Protein AF-A0A8B6XPC2-F1 (afdb_monomer)

Sequence (95 aa):
MVELEKKTKLKKSKKNLEDLGNVVRRRPRTRSMSEVDDTIDDKPKLEEDPGDFSNFKISKKTVKKLIANGVNKLFPVQYTTYNAILDGSDVIVQA

Foldseek 3Di:
DDDDDDDDDDDDDDDDDDDDDDDDDDDDDPPPPPDPPPPVPPDPPPPPDLFACVVDPDDPVVCVVCVVVVNRGDDPQCSVCVVCVVVVHDDDGDD

Structure (mmCIF, N/CA/C/O backbone):
data_AF-A0A8B6XPC2-F1
#
_entry.id   AF-A0A8B6XPC2-F1
#
loop_
_atom_site.group_PDB
_atom_site.id
_atom_site.type_symbol
_atom_site.label_atom_id
_atom_site.label_alt_id
_atom_site.label_comp_id
_atom_site.label_asym_id
_atom_site.label_entity_id
_atom_site.label_seq_id
_atom_site.pdbx_PDB_ins_code
_atom_site.Cartn_x
_atom_site.Cartn_y
_atom_site.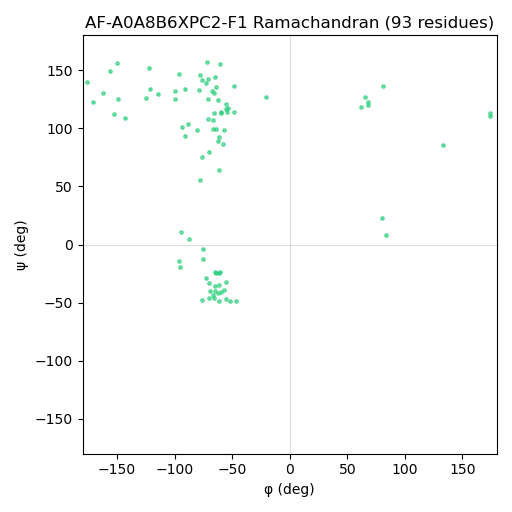Cartn_z
_atom_site.occupancy
_atom_site.B_iso_or_equiv
_atom_site.auth_seq_id
_atom_site.auth_comp_id
_atom_site.auth_asym_id
_atom_site.auth_atom_id
_atom_site.pdbx_PDB_model_num
ATOM 1 N N . MET A 1 1 ? -22.414 43.329 53.515 1.00 39.34 1 MET A N 1
ATOM 2 C CA . MET A 1 1 ? -21.726 44.635 53.462 1.00 39.34 1 MET A CA 1
ATOM 3 C C . MET A 1 1 ? -20.243 44.404 53.681 1.00 39.34 1 MET A C 1
ATOM 5 O O . MET A 1 1 ? -19.882 43.559 54.488 1.00 39.34 1 MET A O 1
ATOM 9 N N . VAL A 1 2 ? -19.447 45.077 52.858 1.00 46.28 2 VAL A N 1
ATOM 10 C CA . VAL A 1 2 ? -17.988 45.020 52.691 1.00 46.28 2 VAL A CA 1
ATOM 11 C C . VAL A 1 2 ? -17.353 46.136 53.522 1.00 46.28 2 VAL A C 1
ATOM 13 O O . VAL A 1 2 ? -17.971 47.188 53.589 1.00 46.28 2 VAL A O 1
ATOM 16 N N . GLU A 1 3 ? -16.151 45.925 54.076 1.00 40.19 3 GLU A N 1
ATOM 17 C CA . GLU A 1 3 ? -15.016 46.888 54.148 1.00 40.19 3 GLU A CA 1
ATOM 18 C C . GLU A 1 3 ? -13.895 46.266 55.011 1.00 40.19 3 GLU A C 1
ATOM 20 O O . GLU A 1 3 ? -14.148 45.900 56.152 1.00 40.19 3 GLU A O 1
ATOM 25 N N . LEU A 1 4 ? -12.714 45.849 54.534 1.00 43.62 4 LEU A N 1
ATOM 26 C CA . LEU A 1 4 ? -11.577 46.475 53.826 1.00 43.62 4 LEU A CA 1
ATOM 27 C C . LEU A 1 4 ? -10.738 47.506 54.625 1.00 43.62 4 LEU A C 1
ATOM 29 O O . LEU A 1 4 ? -11.189 48.592 54.965 1.00 43.62 4 LEU A O 1
ATOM 33 N N . GLU A 1 5 ? -9.448 47.142 54.741 1.00 46.28 5 GLU A N 1
ATOM 34 C CA . GLU A 1 5 ? -8.223 47.954 54.925 1.00 46.28 5 GLU A CA 1
ATOM 35 C C . GLU A 1 5 ? -7.874 48.460 56.341 1.00 46.28 5 GLU A C 1
ATOM 37 O O . GLU A 1 5 ? -8.704 48.974 57.078 1.00 46.28 5 GLU A O 1
ATOM 42 N N . LYS A 1 6 ? -6.604 48.389 56.783 1.00 47.62 6 LYS A N 1
ATOM 43 C CA . LYS A 1 6 ? -5.467 49.233 56.329 1.00 47.62 6 LYS A CA 1
ATOM 44 C C . LYS A 1 6 ? -4.102 48.598 56.709 1.00 47.62 6 LYS A C 1
ATOM 46 O O . LYS A 1 6 ? -3.971 48.077 57.805 1.00 47.62 6 LYS A O 1
ATOM 51 N N . LYS A 1 7 ? -3.151 48.477 55.758 1.00 45.94 7 LYS A N 1
ATOM 52 C CA . LYS A 1 7 ? -1.908 49.290 55.522 1.00 45.94 7 LYS A CA 1
ATOM 53 C C . LYS A 1 7 ? -0.862 49.164 56.654 1.00 45.94 7 LYS A C 1
ATOM 55 O O . LYS A 1 7 ? -1.211 49.361 57.802 1.00 45.94 7 LYS A O 1
ATOM 60 N N . THR A 1 8 ? 0.412 48.831 56.397 1.00 45.53 8 THR A N 1
ATOM 61 C CA . THR A 1 8 ? 1.506 49.749 55.971 1.00 45.53 8 THR A CA 1
ATOM 62 C C . THR A 1 8 ? 2.766 48.932 55.566 1.00 45.53 8 THR A C 1
ATOM 64 O O . THR A 1 8 ? 3.139 47.984 56.238 1.00 45.53 8 THR A O 1
ATOM 67 N N . LYS A 1 9 ? 3.308 49.049 54.343 1.00 45.09 9 LYS A N 1
ATOM 68 C CA . LYS A 1 9 ? 4.404 49.921 53.840 1.00 45.09 9 LYS A CA 1
ATOM 69 C C . LYS A 1 9 ? 5.820 49.755 54.456 1.00 45.09 9 LYS A C 1
ATOM 71 O O . LYS A 1 9 ? 6.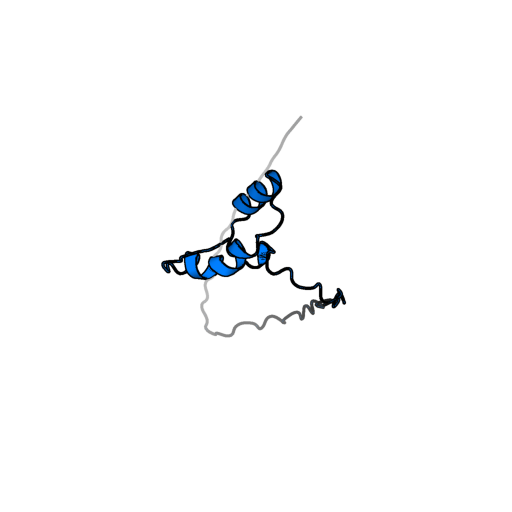069 50.188 55.569 1.00 45.09 9 LYS A O 1
ATOM 76 N N . LEU A 1 10 ? 6.749 49.374 53.558 1.00 40.75 10 LEU A N 1
ATOM 77 C CA . LEU A 1 10 ? 8.143 49.845 53.385 1.00 40.75 10 LEU A CA 1
ATOM 78 C C . LEU A 1 10 ? 9.199 49.514 54.466 1.00 40.75 10 LEU A C 1
ATOM 80 O O . LEU A 1 10 ? 9.161 50.071 55.556 1.00 40.75 10 LEU A O 1
ATOM 84 N N . LYS A 1 11 ? 10.290 48.835 54.067 1.00 46.53 11 LYS A N 1
ATOM 85 C CA . LYS A 1 11 ? 11.628 49.462 53.936 1.00 46.53 11 LYS A CA 1
ATOM 86 C C . LYS A 1 11 ? 12.691 48.506 53.373 1.00 46.53 11 LYS A C 1
ATOM 88 O O . LYS A 1 11 ? 12.762 47.329 53.688 1.00 46.53 11 LYS A O 1
ATOM 93 N N . LYS A 1 12 ? 13.509 49.100 52.510 1.00 43.34 12 LYS A N 1
ATOM 94 C CA . LYS A 1 12 ? 14.653 48.583 51.758 1.00 43.34 12 LYS A CA 1
ATOM 95 C C . LYS A 1 12 ? 15.911 48.805 52.601 1.00 43.34 12 LYS A C 1
ATOM 97 O O . LYS A 1 12 ? 16.110 49.930 53.052 1.00 43.34 12 LYS A O 1
ATOM 102 N N . SER A 1 13 ? 16.795 47.821 52.747 1.00 43.34 13 SER A N 1
ATOM 103 C CA . SER A 1 13 ? 18.194 48.099 53.094 1.00 43.34 13 SER A CA 1
ATOM 104 C C . SER A 1 13 ? 19.130 47.055 52.490 1.00 43.34 13 SER A C 1
ATOM 106 O O . SER A 1 13 ? 18.954 45.848 52.600 1.00 43.34 13 SER A O 1
ATOM 108 N N . LYS A 1 14 ? 20.097 47.595 51.754 1.00 47.06 14 LYS A N 1
ATOM 109 C CA . LYS A 1 14 ? 21.164 46.928 51.019 1.00 47.06 14 LYS A CA 1
ATOM 110 C C . LYS A 1 14 ? 22.238 46.465 52.004 1.00 47.06 14 LYS A C 1
ATOM 112 O O . LYS A 1 14 ? 22.607 47.265 52.860 1.00 47.06 14 LYS A O 1
ATOM 117 N N . LYS A 1 15 ? 22.827 45.287 51.795 1.00 43.75 15 LYS A N 1
ATOM 118 C CA . LYS A 1 15 ? 24.252 45.046 52.073 1.00 43.75 15 LYS A CA 1
ATOM 119 C C . LYS A 1 15 ? 24.811 44.119 50.995 1.00 43.75 15 LYS A C 1
ATOM 121 O O . LYS A 1 15 ? 24.457 42.949 50.944 1.00 43.75 15 LYS A O 1
ATOM 126 N N . ASN A 1 16 ? 25.638 44.692 50.125 1.00 37.62 16 ASN A N 1
ATOM 127 C CA . ASN A 1 16 ? 26.610 43.952 49.333 1.00 37.62 16 ASN A CA 1
ATOM 128 C C . ASN A 1 16 ? 27.733 43.501 50.271 1.00 37.62 16 ASN A C 1
ATOM 130 O O . ASN A 1 16 ? 28.182 44.304 51.091 1.00 37.62 16 ASN A O 1
ATOM 134 N N . LEU A 1 17 ? 28.210 42.274 50.101 1.00 40.50 17 LEU A N 1
ATOM 135 C CA . LEU A 1 17 ? 29.618 41.943 50.279 1.00 40.50 17 LEU A CA 1
ATOM 136 C C . LEU A 1 17 ? 29.907 40.735 49.383 1.00 40.50 17 LEU A C 1
ATOM 138 O O . LEU A 1 17 ? 29.325 39.667 49.560 1.00 40.50 17 LEU A O 1
ATOM 142 N N . GLU A 1 18 ? 30.713 40.972 48.357 1.00 39.97 18 GLU A N 1
ATOM 143 C CA . GLU A 1 18 ? 31.306 39.949 47.507 1.00 39.97 18 GLU A CA 1
ATOM 144 C C . GLU A 1 18 ? 32.307 39.153 48.350 1.00 39.97 18 GLU A C 1
ATOM 146 O O . GLU A 1 18 ? 33.128 39.766 49.026 1.00 39.97 18 GLU A O 1
ATOM 151 N N . ASP A 1 19 ? 32.260 37.821 48.308 1.00 37.72 19 ASP A N 1
ATOM 152 C CA . ASP A 1 19 ? 33.485 37.028 48.386 1.00 37.72 19 ASP A CA 1
ATOM 153 C C . ASP A 1 19 ? 33.289 35.648 47.743 1.00 37.72 19 ASP A C 1
ATOM 155 O O . ASP A 1 19 ? 32.195 35.086 47.672 1.00 37.72 19 ASP A O 1
ATOM 159 N N . LEU A 1 20 ? 34.396 35.179 47.204 1.00 40.62 20 LEU A N 1
ATOM 160 C CA . LEU A 1 20 ? 34.657 34.139 46.233 1.00 40.62 20 LEU A CA 1
ATOM 161 C C . LEU A 1 20 ? 34.194 32.738 46.664 1.00 40.62 20 LEU A C 1
ATOM 163 O O . LEU A 1 20 ? 34.213 32.388 47.840 1.00 40.62 20 LEU A O 1
ATOM 167 N N . GLY A 1 21 ? 33.926 31.868 45.684 1.00 36.59 21 GLY A N 1
ATOM 168 C CA . GLY A 1 21 ? 34.131 30.431 45.899 1.00 36.59 21 GLY A CA 1
ATOM 169 C C . GLY A 1 21 ? 32.995 29.521 45.464 1.00 36.59 21 GLY A C 1
ATOM 170 O O . GLY A 1 21 ? 32.155 29.089 46.244 1.00 36.59 21 GLY A O 1
ATOM 171 N N . ASN A 1 22 ? 33.046 29.185 44.184 1.00 45.22 22 ASN A N 1
ATOM 172 C CA . ASN A 1 22 ? 32.597 27.944 43.569 1.00 45.22 22 ASN A CA 1
ATOM 173 C C . ASN A 1 22 ? 32.466 26.738 44.540 1.00 45.22 22 ASN A C 1
ATOM 175 O O . ASN A 1 22 ? 33.434 26.386 45.204 1.00 45.22 22 ASN A O 1
ATOM 179 N N . VAL A 1 23 ? 31.301 26.074 44.563 1.00 46.47 23 VAL A N 1
ATOM 180 C CA . VAL A 1 23 ? 31.109 24.607 44.447 1.00 46.47 23 VAL A CA 1
ATOM 181 C C . VAL A 1 23 ? 29.627 24.287 44.688 1.00 46.47 23 VAL A C 1
ATOM 183 O O . VAL A 1 23 ? 29.056 24.464 45.764 1.00 46.47 23 VAL A O 1
ATOM 186 N N . VAL A 1 24 ? 28.996 23.817 43.616 1.00 46.81 24 VAL A N 1
ATOM 187 C CA . VAL A 1 24 ? 27.596 23.404 43.517 1.00 46.81 24 VAL A CA 1
ATOM 188 C C . VAL A 1 24 ? 27.256 22.370 44.595 1.00 46.81 24 VAL A C 1
ATOM 190 O O . VAL A 1 24 ? 27.792 21.261 44.625 1.00 46.81 24 VAL A O 1
ATOM 193 N N . ARG A 1 25 ? 26.321 22.735 45.478 1.00 48.31 25 ARG A N 1
ATOM 194 C CA . ARG A 1 25 ? 25.740 21.858 46.502 1.00 48.31 25 ARG A CA 1
ATOM 195 C C . ARG A 1 25 ? 25.061 20.660 45.828 1.00 48.31 25 ARG A C 1
ATOM 197 O O . ARG A 1 25 ? 24.058 20.813 45.131 1.00 48.31 25 ARG A O 1
ATOM 204 N N . ARG A 1 26 ? 25.620 19.465 46.045 1.00 47.31 26 ARG A N 1
ATOM 205 C CA . ARG A 1 26 ? 25.074 18.171 45.609 1.00 47.31 26 ARG A CA 1
ATOM 206 C C . ARG A 1 26 ? 23.648 17.999 46.144 1.00 47.31 26 ARG A C 1
ATOM 208 O O . ARG A 1 26 ? 23.449 17.926 47.353 1.00 47.31 26 ARG A O 1
ATOM 215 N N . ARG A 1 27 ? 22.659 17.917 45.249 1.00 56.53 27 ARG A N 1
ATOM 216 C CA . ARG A 1 27 ? 21.305 17.455 45.593 1.00 56.53 27 ARG A CA 1
ATOM 217 C C . ARG A 1 27 ? 21.312 15.920 45.679 1.00 56.53 27 ARG A C 1
ATOM 219 O O . ARG A 1 27 ? 21.850 15.294 44.762 1.00 56.53 27 ARG A O 1
ATOM 226 N N . PRO A 1 28 ? 20.732 15.295 46.719 1.00 53.41 28 PRO A N 1
ATOM 227 C CA . PRO A 1 28 ? 20.545 13.848 46.746 1.00 53.41 28 PRO A CA 1
ATOM 228 C C . PRO A 1 28 ? 19.628 13.429 45.591 1.00 53.41 28 PRO A C 1
ATOM 230 O O . PRO A 1 28 ? 18.520 13.946 45.457 1.00 53.41 28 PRO A O 1
ATOM 233 N N . ARG A 1 29 ? 20.094 12.511 44.735 1.00 58.00 29 ARG A N 1
ATOM 234 C CA . ARG A 1 29 ? 19.262 11.874 43.707 1.00 58.00 29 ARG A CA 1
ATOM 235 C C . ARG A 1 29 ? 18.295 10.928 44.414 1.00 58.00 29 ARG A C 1
ATOM 237 O O . ARG A 1 29 ? 18.711 9.884 44.908 1.00 58.00 29 ARG A O 1
ATOM 244 N N . THR A 1 30 ? 17.017 11.284 44.463 1.00 52.34 30 THR A N 1
ATOM 245 C CA . THR A 1 30 ? 15.953 10.342 44.810 1.00 52.34 30 THR A CA 1
ATOM 246 C C . THR A 1 30 ? 15.881 9.284 43.710 1.00 52.34 30 THR A C 1
ATOM 248 O O . THR A 1 30 ? 15.561 9.594 42.563 1.00 52.34 30 THR A O 1
ATOM 251 N N . ARG A 1 31 ? 16.232 8.040 44.051 1.00 58.03 31 ARG A N 1
ATOM 252 C CA . ARG A 1 31 ? 15.918 6.850 43.256 1.00 58.03 31 ARG A CA 1
ATOM 253 C C . ARG A 1 31 ? 14.394 6.699 43.225 1.00 58.03 31 ARG A C 1
ATOM 255 O O . ARG A 1 31 ? 13.824 6.204 44.188 1.00 58.03 31 ARG A O 1
ATOM 262 N N . SER A 1 32 ? 13.741 7.135 42.152 1.00 49.53 32 SER A N 1
ATOM 263 C CA . SER A 1 32 ? 12.407 6.641 41.810 1.00 49.53 32 SER A CA 1
ATOM 264 C C . SER A 1 32 ? 12.598 5.436 40.896 1.00 49.53 32 SER A C 1
ATOM 266 O O . SER A 1 32 ? 12.813 5.578 39.693 1.00 49.53 32 SER A O 1
ATOM 268 N N . MET A 1 33 ? 12.616 4.260 41.514 1.00 46.88 33 MET A N 1
ATOM 269 C CA . MET A 1 33 ? 12.448 2.980 40.842 1.00 46.88 33 MET A CA 1
ATOM 270 C C . MET A 1 33 ? 11.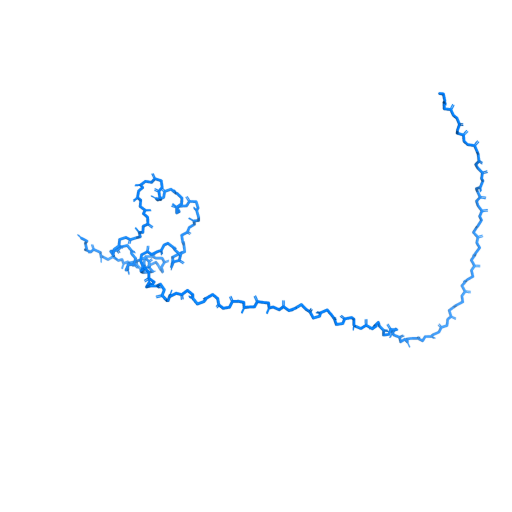005 2.975 40.317 1.00 46.88 33 MET A C 1
ATOM 272 O O . MET A 1 33 ? 10.075 2.827 41.102 1.00 46.88 33 MET A O 1
ATOM 276 N N . SER A 1 34 ? 10.797 3.266 39.035 1.00 49.00 34 SER A N 1
ATOM 277 C CA . SER A 1 34 ? 9.530 2.942 38.381 1.00 49.00 34 SER A CA 1
ATOM 278 C C . SER A 1 34 ? 9.683 1.530 37.843 1.00 49.00 34 SER A C 1
ATOM 280 O O . SER A 1 34 ? 10.415 1.311 36.877 1.00 49.00 34 SER A O 1
ATOM 282 N N . GLU A 1 35 ? 9.071 0.588 38.547 1.00 51.97 35 GLU A N 1
ATOM 283 C CA . GLU A 1 35 ? 8.888 -0.787 38.106 1.00 51.97 35 GLU A CA 1
ATOM 284 C C . GLU A 1 35 ? 8.186 -0.754 36.745 1.00 51.97 35 GLU A C 1
ATOM 286 O O . GLU A 1 35 ? 7.072 -0.245 36.615 1.00 51.97 35 GLU A O 1
ATOM 291 N N . VAL A 1 36 ? 8.894 -1.204 35.710 1.00 52.56 36 VAL A N 1
ATOM 292 C CA . VAL A 1 36 ? 8.290 -1.510 34.418 1.00 52.56 36 VAL A CA 1
ATOM 293 C C . VAL A 1 36 ? 7.673 -2.887 34.602 1.00 52.56 36 VAL A C 1
ATOM 295 O O . VAL A 1 36 ? 8.381 -3.891 34.614 1.00 52.56 36 VAL A O 1
ATOM 298 N N . ASP A 1 37 ? 6.367 -2.911 34.853 1.00 46.84 37 ASP A N 1
ATOM 299 C CA . ASP A 1 37 ? 5.556 -4.117 34.721 1.00 46.84 37 ASP A CA 1
ATOM 300 C C . ASP A 1 37 ? 5.442 -4.428 33.223 1.00 46.84 37 ASP A C 1
ATOM 302 O O . ASP A 1 37 ? 4.476 -4.058 32.562 1.00 46.84 37 ASP A O 1
ATOM 306 N N . ASP A 1 38 ? 6.486 -5.040 32.661 1.00 47.56 38 ASP A N 1
ATOM 307 C CA . ASP A 1 38 ? 6.383 -5.748 31.387 1.00 47.56 38 ASP A CA 1
ATOM 308 C C . ASP A 1 38 ? 5.682 -7.077 31.680 1.00 47.56 38 ASP A C 1
ATOM 310 O O . ASP A 1 38 ? 6.292 -8.148 31.745 1.00 47.56 38 ASP A O 1
ATOM 314 N N . THR A 1 39 ? 4.370 -7.000 31.898 1.00 51.62 39 THR A N 1
ATOM 315 C CA . THR A 1 39 ? 3.482 -8.137 31.704 1.00 51.62 39 THR A CA 1
ATOM 316 C C . THR A 1 39 ? 3.595 -8.516 30.229 1.00 51.62 39 THR A C 1
ATOM 318 O O . THR A 1 39 ? 2.957 -7.935 29.353 1.00 51.62 39 THR A O 1
ATOM 321 N N . ILE A 1 40 ? 4.503 -9.455 29.945 1.00 56.31 40 ILE A N 1
ATOM 322 C CA . ILE A 1 40 ? 4.604 -10.157 28.668 1.00 56.31 40 ILE A CA 1
ATOM 323 C C . ILE A 1 40 ? 3.282 -10.904 28.516 1.00 56.31 40 ILE A C 1
ATOM 325 O O . ILE A 1 40 ? 3.097 -12.012 29.010 1.00 56.31 40 ILE A O 1
ATOM 329 N N . ASP A 1 41 ? 2.323 -10.213 27.911 1.00 49.34 41 ASP A N 1
ATOM 330 C CA . ASP A 1 41 ? 1.101 -10.771 27.368 1.00 49.34 41 ASP A CA 1
ATOM 331 C C . ASP A 1 41 ? 1.564 -11.832 26.360 1.00 49.34 41 ASP A C 1
ATOM 333 O O . ASP A 1 41 ? 1.976 -11.505 25.242 1.00 49.34 41 ASP A O 1
ATOM 337 N N . ASP A 1 42 ? 1.563 -13.099 26.783 1.00 53.84 42 ASP A N 1
ATOM 338 C CA . ASP A 1 42 ? 1.632 -14.285 25.928 1.00 53.84 42 ASP A CA 1
ATOM 339 C C . ASP A 1 42 ? 0.392 -14.293 25.017 1.00 53.84 42 ASP A C 1
ATOM 341 O O . ASP A 1 42 ? -0.487 -15.155 25.093 1.00 53.84 42 ASP A O 1
ATOM 345 N N . LYS A 1 43 ? 0.280 -13.294 24.137 1.00 57.53 43 LYS A N 1
ATOM 346 C CA . LYS A 1 43 ? -0.619 -13.388 23.002 1.00 57.53 43 LYS A CA 1
ATOM 347 C C . LYS A 1 43 ? -0.050 -14.492 22.127 1.00 57.53 43 LYS A C 1
ATOM 349 O O . LYS A 1 43 ? 1.144 -14.447 21.808 1.00 57.53 43 LYS A O 1
ATOM 354 N N . PRO A 1 44 ? -0.873 -15.468 21.707 1.00 52.22 44 PRO A N 1
ATOM 355 C CA . PRO A 1 44 ? -0.460 -16.370 20.647 1.00 52.22 44 PRO A CA 1
ATOM 356 C C . PRO A 1 44 ? 0.080 -15.497 19.520 1.00 52.22 44 PRO A C 1
ATOM 358 O O . PRO A 1 44 ? -0.491 -14.439 19.249 1.00 52.22 44 PRO A O 1
ATOM 361 N N . LYS A 1 45 ? 1.214 -15.895 18.940 1.00 55.56 45 LYS A N 1
ATOM 362 C CA . LYS A 1 45 ? 1.831 -15.231 17.793 1.00 55.56 45 LYS A CA 1
ATOM 363 C C . LYS A 1 45 ? 0.791 -15.236 16.673 1.00 55.56 45 LYS A C 1
ATOM 365 O O . LYS A 1 45 ? 0.686 -16.209 15.936 1.00 55.56 45 LYS A O 1
ATOM 370 N N . LEU A 1 46 ? -0.068 -14.218 16.680 1.00 62.03 46 LEU A N 1
ATOM 371 C CA . LEU A 1 46 ? -1.149 -14.022 15.733 1.00 62.03 46 LEU A CA 1
ATOM 372 C C . LEU A 1 46 ? -0.457 -14.035 14.384 1.00 62.03 46 LEU A C 1
ATOM 374 O O . LEU A 1 46 ? 0.495 -13.281 14.188 1.00 62.03 46 LEU A O 1
ATOM 378 N N . GLU A 1 47 ? -0.855 -14.969 13.526 1.00 70.56 47 GLU A N 1
ATOM 379 C CA . GLU A 1 47 ? -0.375 -15.012 12.155 1.00 70.56 47 GLU A CA 1
ATOM 380 C C . GLU A 1 47 ? -0.507 -13.594 11.593 1.00 70.56 47 GLU A C 1
ATOM 382 O O . GLU A 1 47 ? -1.605 -13.037 11.558 1.00 70.56 47 GLU A O 1
ATOM 387 N N . GLU A 1 48 ? 0.627 -12.960 11.291 1.00 80.19 48 GLU A N 1
ATOM 388 C CA . GLU A 1 48 ? 0.627 -11.582 10.818 1.00 80.19 48 GLU A CA 1
ATOM 389 C C . GLU A 1 48 ? -0.049 -11.573 9.449 1.00 80.19 48 GLU A C 1
ATOM 391 O O . GLU A 1 48 ? 0.508 -12.054 8.461 1.00 80.19 48 GLU A O 1
ATOM 396 N N . ASP A 1 49 ? -1.277 -11.057 9.399 1.00 89.50 49 ASP A N 1
ATOM 397 C CA . ASP A 1 49 ? -2.013 -10.887 8.156 1.00 89.50 49 ASP A CA 1
ATOM 398 C C . ASP A 1 49 ? -1.193 -9.966 7.230 1.00 89.50 49 ASP A C 1
ATOM 400 O O . ASP A 1 49 ? -1.037 -8.775 7.525 1.00 89.50 49 ASP A O 1
ATOM 404 N N . PRO A 1 50 ? -0.683 -10.448 6.079 1.00 91.69 50 PRO A N 1
ATOM 405 C CA . PRO A 1 50 ? 0.197 -9.649 5.223 1.00 91.69 50 PRO A CA 1
ATOM 406 C C . PRO A 1 50 ? -0.520 -8.424 4.642 1.00 91.69 50 PRO A C 1
ATOM 408 O O . PRO A 1 50 ? 0.113 -7.420 4.325 1.00 91.69 50 PRO A O 1
ATOM 411 N N . GLY A 1 51 ? -1.851 -8.488 4.538 1.00 93.56 51 GLY A N 1
ATOM 412 C CA . GLY A 1 51 ? -2.703 -7.395 4.082 1.00 93.56 51 GLY A CA 1
ATOM 413 C C . GLY A 1 51 ? -3.164 -6.426 5.176 1.00 93.56 51 GLY A C 1
ATOM 414 O O . GLY A 1 51 ? -3.987 -5.561 4.868 1.00 93.56 51 GLY A O 1
ATOM 415 N N . ASP A 1 52 ? -2.706 -6.551 6.428 1.00 95.62 52 ASP A N 1
ATOM 416 C CA . ASP A 1 52 ? -3.083 -5.612 7.490 1.00 95.62 52 ASP A CA 1
ATOM 417 C C . ASP A 1 52 ? -2.563 -4.201 7.182 1.00 95.62 52 ASP A C 1
ATOM 419 O O . ASP A 1 52 ? -1.415 -4.008 6.780 1.00 95.62 52 ASP A O 1
ATOM 423 N N . PHE A 1 53 ? -3.402 -3.184 7.385 1.00 95.44 53 PHE A N 1
ATOM 424 C CA . PHE A 1 53 ? -3.034 -1.792 7.121 1.00 95.44 53 PHE A CA 1
ATOM 425 C C . PHE A 1 53 ? -1.840 -1.303 7.950 1.00 95.44 53 PHE A C 1
ATOM 427 O O . PHE A 1 53 ? -1.165 -0.364 7.530 1.00 95.44 53 PHE A O 1
ATOM 434 N N . SER A 1 54 ? -1.574 -1.922 9.100 1.00 93.38 54 SER A N 1
ATOM 435 C CA . SER A 1 54 ? -0.460 -1.611 10.003 1.00 93.38 54 SER A CA 1
ATOM 436 C C . SER A 1 54 ? 0.903 -1.901 9.375 1.00 93.38 54 SER A C 1
ATOM 438 O O . SER A 1 54 ? 1.884 -1.253 9.735 1.00 93.38 54 SER A O 1
ATOM 440 N N . ASN A 1 55 ? 0.954 -2.800 8.388 1.00 93.94 55 ASN A N 1
ATOM 441 C CA . ASN A 1 55 ? 2.172 -3.128 7.645 1.00 93.94 55 ASN A CA 1
ATOM 442 C C . ASN A 1 55 ? 2.549 -2.037 6.627 1.00 93.94 55 ASN A C 1
ATOM 444 O O . ASN A 1 55 ? 3.655 -2.041 6.085 1.00 93.94 55 ASN A O 1
ATOM 448 N N . PHE A 1 56 ? 1.646 -1.088 6.354 1.00 94.88 56 PHE A N 1
ATOM 449 C CA . PHE A 1 56 ? 1.786 -0.112 5.277 1.00 94.88 56 PHE A CA 1
ATOM 450 C C . PHE A 1 56 ? 1.731 1.323 5.797 1.00 94.88 56 PHE A C 1
ATOM 452 O O . PHE A 1 56 ? 1.062 1.657 6.775 1.00 94.88 56 PHE A O 1
ATOM 459 N N . LYS A 1 57 ? 2.401 2.233 5.085 1.00 95.31 57 LYS A N 1
ATOM 460 C CA . LYS A 1 57 ? 2.419 3.673 5.400 1.00 95.31 57 LYS A CA 1
ATOM 461 C C . LYS A 1 57 ? 1.129 4.374 4.949 1.00 95.31 57 LYS A C 1
ATOM 463 O O . LYS A 1 57 ? 1.167 5.346 4.198 1.00 95.31 57 LYS A O 1
ATOM 468 N N . ILE A 1 58 ? -0.023 3.889 5.408 1.00 95.62 58 ILE A N 1
ATOM 469 C CA . ILE A 1 58 ? -1.344 4.421 5.062 1.00 95.62 58 ILE A CA 1
ATOM 470 C C . ILE A 1 58 ? -1.842 5.323 6.194 1.00 95.62 58 ILE A C 1
ATOM 472 O O . ILE A 1 58 ? -1.817 4.973 7.372 1.00 95.62 58 ILE A O 1
ATOM 476 N N . SER A 1 59 ? -2.334 6.517 5.850 1.00 96.69 59 SER A N 1
ATOM 477 C CA . SER A 1 59 ? -2.852 7.440 6.863 1.00 96.69 59 SER A CA 1
ATOM 478 C C . SER A 1 59 ? -4.097 6.874 7.562 1.00 96.69 59 SER A C 1
ATOM 480 O O . SER A 1 59 ? -4.984 6.307 6.919 1.00 96.69 59 SER A O 1
ATOM 482 N N . LYS A 1 60 ? -4.246 7.133 8.869 1.00 96.25 60 LYS A N 1
ATOM 483 C CA . LYS A 1 60 ? -5.437 6.723 9.643 1.00 96.25 60 LYS A CA 1
ATOM 484 C C . LYS A 1 60 ? -6.749 7.235 9.032 1.00 96.25 60 LYS A C 1
ATOM 486 O O . LYS A 1 60 ? -7.778 6.574 9.128 1.00 96.25 60 LYS A O 1
ATOM 491 N N . LYS A 1 61 ? -6.728 8.413 8.393 1.00 97.88 61 LYS A N 1
ATOM 492 C CA . LYS A 1 61 ? -7.891 8.975 7.687 1.00 97.88 61 LYS A CA 1
ATOM 493 C C . LYS A 1 61 ? -8.281 8.111 6.486 1.00 97.88 61 LYS A C 1
ATOM 495 O O . LYS A 1 61 ? -9.469 7.910 6.255 1.00 97.88 61 LYS A O 1
ATOM 500 N N . THR A 1 62 ? -7.299 7.604 5.744 1.00 97.50 62 THR A N 1
ATOM 501 C CA . THR A 1 62 ? -7.514 6.707 4.602 1.00 97.50 62 THR A CA 1
ATOM 502 C C . THR A 1 62 ? -8.006 5.340 5.066 1.00 97.50 62 THR A C 1
ATOM 504 O O . THR A 1 62 ? -9.019 4.879 4.554 1.00 97.50 62 THR A O 1
ATOM 507 N N . VAL A 1 63 ? -7.386 4.748 6.094 1.00 97.12 63 VAL A N 1
ATOM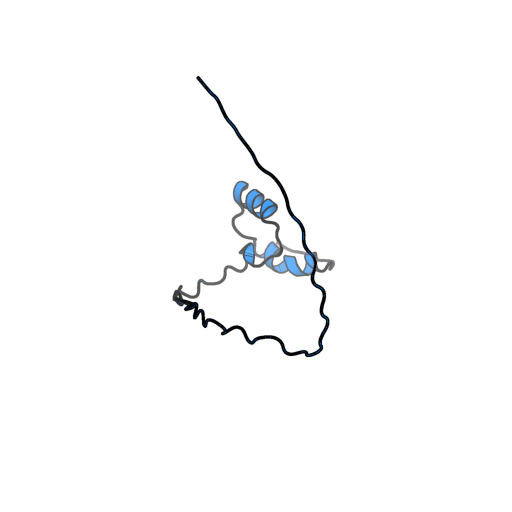 508 C CA . VAL A 1 63 ? -7.825 3.462 6.674 1.00 97.12 63 VAL A CA 1
ATOM 509 C C . VAL A 1 63 ? -9.292 3.518 7.110 1.00 97.12 63 VAL A C 1
ATOM 511 O O . VAL A 1 63 ? -10.083 2.662 6.729 1.00 97.12 63 VAL A O 1
ATOM 514 N N . LYS A 1 64 ? -9.704 4.582 7.815 1.00 97.56 64 LYS A N 1
ATOM 515 C CA . LYS A 1 64 ? -11.112 4.773 8.208 1.00 97.56 64 LYS A CA 1
ATOM 516 C C . LYS A 1 64 ? -12.069 4.793 7.014 1.00 97.56 64 LYS A C 1
ATOM 518 O O . LYS A 1 64 ? -13.162 4.247 7.105 1.00 97.56 64 LYS A O 1
ATOM 523 N N . LYS A 1 65 ? -11.671 5.421 5.903 1.00 98.12 65 LYS A N 1
ATOM 524 C CA . LYS A 1 65 ? -12.478 5.439 4.676 1.00 98.12 65 LYS A CA 1
ATOM 525 C C . LYS A 1 65 ? -12.542 4.062 4.019 1.00 98.12 65 LYS A C 1
ATOM 527 O O . LYS A 1 65 ? -13.604 3.697 3.539 1.00 98.12 65 LYS A O 1
ATOM 532 N N . LEU A 1 66 ? -11.440 3.315 3.989 1.00 97.06 66 LEU A N 1
ATOM 533 C CA . LEU A 1 66 ? -11.403 1.964 3.423 1.00 97.06 66 LEU A CA 1
ATOM 534 C C . LEU A 1 66 ? -12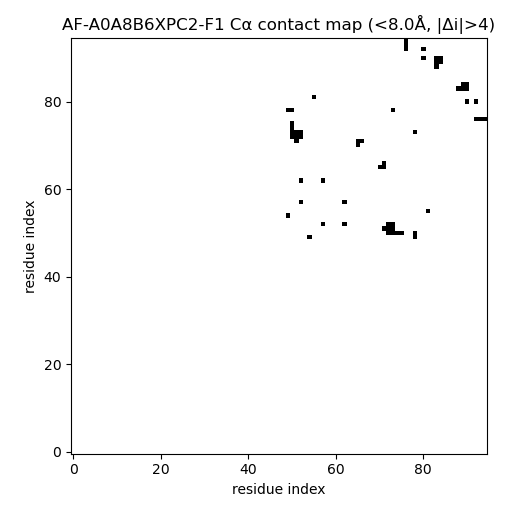.354 1.031 4.180 1.00 97.06 66 LEU A C 1
ATOM 536 O O . LEU A 1 66 ? -13.229 0.430 3.562 1.00 97.06 66 LEU A O 1
ATOM 540 N N . ILE A 1 67 ? -12.283 1.036 5.512 1.00 97.31 67 ILE A N 1
ATOM 541 C CA . ILE A 1 67 ? -13.162 0.235 6.375 1.00 97.31 67 ILE A CA 1
ATOM 542 C C . ILE A 1 67 ? -14.632 0.638 6.197 1.00 97.31 67 ILE A C 1
ATOM 544 O O . ILE A 1 67 ? -15.496 -0.224 6.077 1.00 97.31 67 ILE A O 1
ATOM 548 N N . ALA A 1 68 ? -14.931 1.940 6.102 1.00 97.88 68 ALA A N 1
ATOM 549 C CA . ALA A 1 68 ? -16.295 2.418 5.848 1.00 97.88 68 ALA A CA 1
ATOM 550 C C . ALA A 1 68 ? -16.868 1.946 4.495 1.00 97.88 68 ALA A C 1
ATOM 552 O O . ALA A 1 68 ? -18.082 1.855 4.353 1.00 97.88 68 ALA A O 1
ATOM 553 N N . ASN A 1 69 ? -16.006 1.627 3.523 1.00 97.12 69 ASN A N 1
ATOM 554 C CA . ASN A 1 69 ? -16.385 1.042 2.234 1.00 97.12 69 ASN A CA 1
ATOM 555 C C . ASN A 1 69 ? -16.290 -0.499 2.221 1.00 97.12 69 ASN A C 1
ATOM 557 O O . ASN A 1 69 ? -16.367 -1.105 1.156 1.00 97.12 69 ASN A O 1
ATOM 561 N N . GLY A 1 70 ? -16.103 -1.142 3.378 1.00 96.50 70 GLY A N 1
ATOM 562 C CA . GLY A 1 70 ? -16.028 -2.601 3.508 1.00 96.50 70 GLY A CA 1
ATOM 563 C C . GLY A 1 70 ? -14.652 -3.211 3.223 1.00 96.50 70 GLY A C 1
ATOM 564 O O . GLY A 1 70 ? -14.523 -4.433 3.180 1.00 96.50 70 GLY A O 1
ATOM 565 N N . VAL A 1 71 ? -13.610 -2.396 3.045 1.00 96.19 71 VAL A N 1
ATOM 566 C CA . VAL A 1 71 ? -12.237 -2.872 2.840 1.00 96.19 71 VAL A CA 1
ATOM 567 C C . VAL A 1 71 ? -11.520 -2.920 4.187 1.00 96.19 71 VAL A C 1
ATOM 569 O O . VAL A 1 71 ? -11.075 -1.895 4.703 1.00 96.19 71 VAL A O 1
ATOM 572 N N . ASN A 1 72 ? -11.407 -4.124 4.752 1.00 95.06 72 ASN A N 1
ATOM 573 C CA . ASN A 1 72 ? -10.793 -4.355 6.068 1.00 95.06 72 ASN A CA 1
ATOM 574 C C . ASN A 1 72 ? -9.313 -4.760 5.997 1.00 95.06 72 ASN A C 1
ATOM 576 O O . ASN A 1 72 ? -8.606 -4.644 6.991 1.00 95.06 72 ASN A O 1
ATOM 580 N N . LYS A 1 73 ? -8.858 -5.230 4.834 1.00 95.94 73 LYS A N 1
ATOM 581 C CA . LYS A 1 73 ? -7.474 -5.622 4.556 1.00 95.94 73 LYS A CA 1
ATOM 582 C C . LYS A 1 73 ? -7.154 -5.404 3.084 1.00 95.94 73 LYS A C 1
ATOM 584 O O . LYS A 1 73 ? -8.065 -5.382 2.254 1.00 95.94 73 LYS A O 1
ATOM 589 N N . LEU A 1 74 ? -5.876 -5.244 2.770 1.00 95.81 74 LEU A N 1
ATOM 590 C CA . LEU A 1 74 ? -5.407 -5.165 1.392 1.00 95.81 74 LEU A CA 1
ATOM 591 C C . LEU A 1 74 ? -5.514 -6.526 0.701 1.00 95.81 74 LEU A C 1
ATOM 593 O O . LEU A 1 74 ? -5.246 -7.573 1.294 1.00 95.81 74 LEU A O 1
ATOM 597 N N . PHE A 1 75 ? -5.881 -6.500 -0.577 1.00 95.31 75 PHE A N 1
ATOM 598 C CA . PHE A 1 75 ? -5.876 -7.690 -1.425 1.00 95.31 75 PHE A CA 1
ATOM 599 C C . PHE A 1 75 ? -4.437 -8.118 -1.767 1.00 95.31 75 PHE A C 1
ATOM 601 O O . PHE A 1 75 ? -3.548 -7.263 -1.771 1.00 95.31 75 PHE A O 1
ATOM 608 N N . PRO A 1 76 ? -4.200 -9.397 -2.127 1.00 95.56 76 PRO A N 1
ATOM 609 C CA . PRO A 1 76 ? -2.880 -9.906 -2.512 1.00 95.56 76 PRO A CA 1
ATOM 610 C C . PRO A 1 76 ? -2.136 -9.032 -3.500 1.00 95.56 76 PRO A C 1
ATOM 612 O O . PRO A 1 76 ? -0.995 -8.643 -3.264 1.00 95.56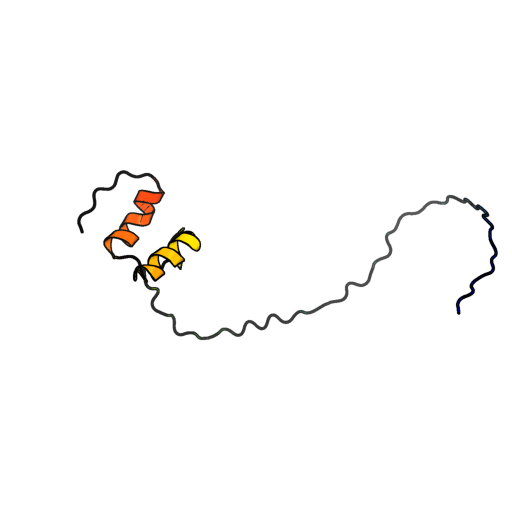 76 PRO A O 1
ATOM 615 N N . VAL A 1 77 ? -2.823 -8.633 -4.563 1.00 96.19 77 VAL A N 1
ATOM 616 C CA . VAL A 1 77 ? -2.238 -7.761 -5.572 1.00 96.19 77 VAL A CA 1
ATOM 617 C C . VAL A 1 77 ? -1.814 -6.403 -5.001 1.00 96.19 77 VAL A C 1
ATOM 619 O O . VAL A 1 77 ? -0.787 -5.870 -5.385 1.00 96.19 77 VAL A O 1
ATOM 622 N N . GLN A 1 78 ? -2.551 -5.855 -4.035 1.00 95.94 78 GLN A N 1
ATOM 623 C CA . GLN A 1 78 ? -2.270 -4.535 -3.475 1.00 95.94 78 GLN A CA 1
ATOM 624 C C . GLN A 1 78 ? -1.080 -4.564 -2.520 1.00 95.94 78 GLN A C 1
ATOM 626 O O . GLN A 1 78 ? -0.201 -3.711 -2.622 1.00 95.94 78 GLN A O 1
ATOM 631 N N . TYR A 1 79 ? -1.042 -5.525 -1.589 1.00 95.50 79 TYR A N 1
ATOM 632 C CA . TYR A 1 79 ? 0.049 -5.577 -0.616 1.00 95.50 79 TYR A CA 1
ATOM 633 C C . TYR A 1 79 ? 1.371 -6.032 -1.244 1.00 95.50 79 TYR A C 1
ATOM 635 O O . TYR A 1 79 ? 2.431 -5.602 -0.797 1.00 95.50 79 TYR A O 1
ATOM 643 N N . THR A 1 80 ? 1.326 -6.852 -2.300 1.00 95.31 80 THR A N 1
ATOM 644 C CA . THR A 1 80 ? 2.535 -7.273 -3.029 1.00 95.31 80 THR A CA 1
ATOM 645 C C . THR A 1 80 ? 3.155 -6.133 -3.833 1.00 95.31 80 THR A C 1
ATOM 647 O O . THR A 1 80 ? 4.377 -6.059 -3.934 1.00 95.31 80 THR A O 1
ATOM 650 N N . THR A 1 81 ? 2.348 -5.209 -4.360 1.00 97.00 81 THR A N 1
ATOM 651 C CA . THR A 1 81 ? 2.840 -4.108 -5.204 1.00 97.00 81 THR A CA 1
ATOM 652 C C . THR A 1 81 ? 3.063 -2.802 -4.446 1.00 97.00 81 THR A C 1
ATOM 654 O O . THR A 1 81 ? 3.701 -1.899 -4.982 1.00 97.00 81 THR A O 1
ATOM 657 N N . TYR A 1 82 ? 2.541 -2.669 -3.221 1.00 96.56 82 TYR A N 1
ATOM 658 C CA . TYR A 1 82 ? 2.529 -1.406 -2.475 1.00 96.56 82 TYR A CA 1
ATOM 659 C C . TYR A 1 82 ? 3.911 -0.748 -2.388 1.00 96.56 82 TYR A C 1
ATOM 661 O O . TYR A 1 82 ? 4.041 0.438 -2.684 1.00 96.56 82 TYR A O 1
ATOM 669 N N . ASN A 1 83 ? 4.936 -1.516 -2.010 1.00 95.94 83 ASN A N 1
ATOM 670 C CA . ASN A 1 83 ? 6.288 -0.986 -1.823 1.00 95.94 83 ASN A CA 1
ATOM 671 C C . ASN A 1 83 ? 6.892 -0.502 -3.146 1.00 95.94 83 ASN A C 1
ATOM 673 O O . ASN A 1 83 ? 7.368 0.623 -3.207 1.00 95.94 83 ASN A O 1
ATOM 677 N N . ALA A 1 84 ? 6.774 -1.289 -4.221 1.00 96.62 84 ALA A N 1
ATOM 678 C CA . ALA A 1 84 ? 7.284 -0.903 -5.538 1.00 96.62 84 ALA A CA 1
ATOM 679 C C . ALA A 1 84 ? 6.646 0.402 -6.049 1.00 96.62 84 ALA A C 1
ATOM 681 O O . ALA A 1 84 ? 7.344 1.276 -6.563 1.00 96.62 84 ALA A O 1
ATOM 682 N N . ILE A 1 85 ? 5.332 0.564 -5.847 1.00 96.69 85 ILE A N 1
ATOM 683 C CA . ILE A 1 85 ? 4.607 1.794 -6.197 1.00 96.69 85 ILE A CA 1
ATOM 684 C C . ILE A 1 85 ? 5.066 2.964 -5.316 1.00 96.69 85 ILE A C 1
ATOM 686 O O . ILE A 1 85 ? 5.277 4.067 -5.816 1.00 96.69 85 ILE A O 1
ATOM 690 N N . LEU A 1 86 ? 5.222 2.743 -4.006 1.00 96.44 86 LEU A N 1
ATOM 691 C CA . LEU A 1 86 ? 5.651 3.782 -3.068 1.00 96.44 86 LEU A CA 1
ATOM 692 C C . LEU A 1 86 ? 7.079 4.269 -3.352 1.00 96.44 86 LEU A C 1
ATOM 694 O O . LEU A 1 86 ? 7.350 5.461 -3.213 1.00 96.44 86 LEU A O 1
ATOM 698 N N . ASP A 1 87 ? 7.961 3.366 -3.774 1.00 96.94 87 ASP A N 1
ATOM 699 C CA . ASP A 1 87 ? 9.351 3.658 -4.133 1.00 96.94 87 ASP A CA 1
ATOM 700 C C . ASP A 1 87 ? 9.473 4.363 -5.500 1.00 96.94 87 ASP A C 1
ATOM 702 O O . ASP A 1 87 ? 10.564 4.776 -5.890 1.00 96.94 87 ASP A O 1
ATOM 706 N N . GLY A 1 88 ? 8.355 4.541 -6.217 1.00 97.19 88 GLY A N 1
ATOM 707 C CA . GLY A 1 88 ? 8.298 5.235 -7.504 1.00 97.19 88 GLY A CA 1
ATOM 708 C C . GLY A 1 88 ? 8.736 4.380 -8.694 1.00 97.19 88 GLY A C 1
ATOM 709 O O . GLY A 1 88 ? 9.149 4.931 -9.710 1.00 97.19 88 GLY A O 1
ATOM 710 N N . SER A 1 89 ? 8.675 3.050 -8.572 1.00 97.31 89 SER A N 1
ATOM 711 C CA . SER A 1 89 ? 8.956 2.140 -9.686 1.00 97.31 89 SER A CA 1
ATOM 712 C C . SER A 1 89 ? 7.765 2.054 -10.640 1.00 97.31 89 SER A C 1
ATOM 714 O O . SER A 1 89 ? 6.612 2.055 -10.205 1.00 97.31 89 SER A O 1
ATOM 716 N N . ASP A 1 90 ? 8.040 1.889 -11.933 1.00 97.50 90 ASP A N 1
ATOM 717 C CA . ASP A 1 90 ? 7.013 1.505 -12.901 1.00 97.50 90 ASP A CA 1
ATOM 718 C C . ASP A 1 90 ? 6.621 0.038 -12.671 1.00 97.50 90 ASP A C 1
ATOM 720 O O . ASP A 1 90 ? 7.474 -0.852 -12.658 1.00 97.50 90 ASP A O 1
ATOM 724 N N . VAL A 1 91 ? 5.325 -0.225 -12.474 1.00 95.81 91 VAL A N 1
ATOM 725 C CA . VAL A 1 91 ? 4.811 -1.563 -12.138 1.00 95.81 91 VAL A CA 1
ATOM 726 C C . VAL A 1 91 ? 3.737 -1.984 -13.137 1.00 95.81 91 VAL A C 1
ATOM 728 O O . VAL A 1 91 ? 2.737 -1.292 -13.320 1.00 95.81 91 VAL A O 1
ATOM 731 N N . ILE A 1 92 ? 3.912 -3.162 -13.740 1.00 95.69 92 ILE A N 1
ATOM 732 C CA . ILE A 1 92 ? 2.860 -3.864 -14.484 1.00 95.69 92 ILE A CA 1
ATOM 733 C C . ILE A 1 92 ? 2.284 -4.934 -13.564 1.00 95.69 92 ILE A C 1
ATOM 735 O O . ILE A 1 92 ? 3.016 -5.768 -13.033 1.00 95.69 92 ILE A O 1
ATOM 739 N N . VAL A 1 93 ? 0.969 -4.898 -13.372 1.00 93.88 93 VAL A N 1
ATOM 740 C CA . VAL A 1 93 ? 0.260 -5.757 -12.425 1.00 93.88 93 VAL A CA 1
ATOM 741 C C . VAL A 1 93 ? -0.785 -6.580 -13.168 1.00 93.88 93 VAL A C 1
ATOM 743 O O . VAL A 1 93 ? 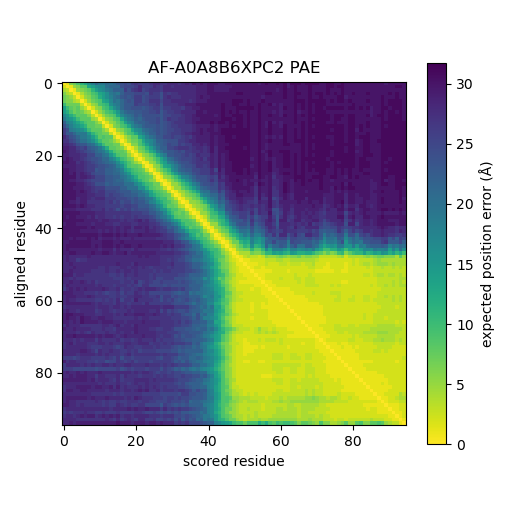-1.549 -6.035 -13.963 1.00 93.88 93 VAL A O 1
ATOM 746 N N . GLN A 1 94 ? -0.843 -7.878 -12.874 1.00 93.06 94 GLN A N 1
ATOM 747 C CA . GLN A 1 94 ? -1.927 -8.768 -13.284 1.00 93.06 94 GLN A CA 1
ATOM 748 C C . GLN A 1 94 ? -2.661 -9.245 -12.028 1.00 93.06 94 GLN A C 1
ATOM 750 O O . GLN A 1 94 ? -2.016 -9.670 -11.068 1.00 93.06 94 GLN A O 1
ATOM 755 N N . ALA A 1 95 ? -3.987 -9.124 -12.031 1.00 85.31 95 ALA A N 1
ATOM 756 C CA . AL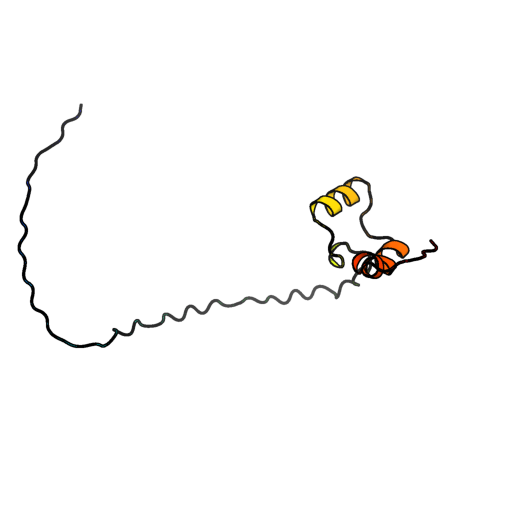A A 1 95 ? -4.857 -9.371 -10.883 1.00 85.31 95 ALA A CA 1
ATOM 757 C C . ALA A 1 95 ? -6.036 -10.258 -11.276 1.00 85.31 95 ALA A C 1
ATOM 759 O O . ALA A 1 95 ? -6.555 -10.050 -12.398 1.00 85.31 95 ALA A O 1
#

Solvent-accessible surface area (backbone atoms only — not comparable to full-atom values): 7008 Å² total; per-residue (Å²): 141,87,86,86,90,81,91,86,86,88,87,88,86,88,80,89,79,9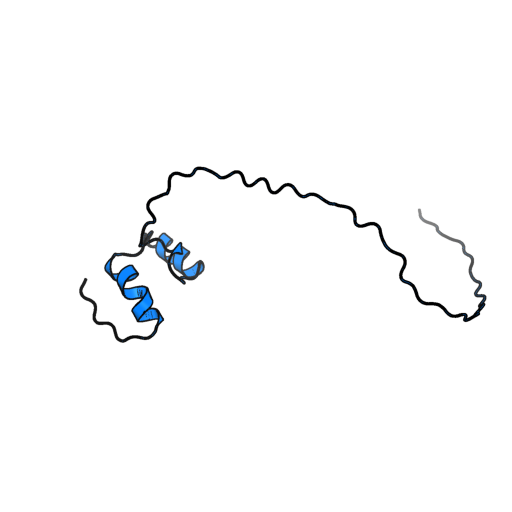1,80,87,80,90,77,86,81,83,74,84,80,78,84,78,83,75,81,79,82,78,75,78,73,83,63,74,85,67,79,77,62,79,29,39,61,86,82,47,99,64,53,72,72,54,53,54,54,37,44,75,72,70,43,81,53,49,52,73,68,51,51,72,42,44,62,50,54,73,75,68,48,93,79,89,84,85,128

pLDDT: mean 71.98, std 24.16, range [36.59, 98.12]

Radius of gyration: 33.75 Å; Cα contacts (8 Å, |Δi|>4): 30; chains: 1; bounding box: 56×66×71 Å

Mean predicted aligned error: 18.87 Å

Secondary structure (DSSP, 8-state):
-------------------------PPP---------------------TT-GGGTT--HHHHHHHHHTT--S--HHHHHHHHHHHTT-------